Protein AF-A0A8C5R2N0-F1 (afdb_monomer)

Organism: NCBI:txid445787

InterPro domains:
  IPR005844 Alpha-D-phosphohexomutase, alpha/beta/alpha domain I [PF02878] (19-91)
  IPR016055 Alpha-D-phosphohexomutase, alpha/beta/alpha I/II/III [SSF53738] (8-92)
  IPR045244 Phosphoglucomutase [PTHR22573] (6-91)

Nearest PDB structures (foldseek):
  7s0w-assembly1_A  TM=9.872E-01  e=1.830E-05  Homo sapiens
  5vg7-assembly2_B  TM=9.897E-01  e=3.052E-05  Homo sapiens
  5vg7-assembly1_A  TM=9.897E-01  e=3.253E-05  Homo sapiens
  5epc-assembly2_B  TM=9.874E-01  e=3.052E-05  Homo sapiens
  5f9c-assembly1_A  TM=9.881E-01  e=3.697E-05  Homo sapiens

Mean predicted aligned error: 8.43 Å

Sequence (100 aa):
MEVNPIPVITVQTVPYDDQKPGSNGFRKPTAVFESKRNYLQNFIQCVLSSIDLRDRQGCTMVVGSDGRYFSKTAIEIIVQMAAANGVRNRVMRWYLVGGC

Solvent-accessible surface area (backbone atoms only — not comparable to full-atom values): 6432 Å² total; per-residue (Å²): 133,90,78,76,87,79,83,79,79,89,78,91,82,79,90,64,93,83,74,66,66,49,99,85,42,61,67,55,47,62,65,54,56,72,70,39,81,64,47,56,57,52,53,50,50,51,58,58,65,74,47,57,76,73,62,33,64,66,34,70,48,54,59,57,61,90,73,53,91,63,40,63,63,52,50,54,52,50,58,51,53,37,49,67,68,49,31,68,40,85,38,49,72,49,68,70,56,57,52,132

Radius of gyration: 14.05 Å; Cα contacts (8 Å, |Δi|>4): 97; chains: 1; bounding box: 38×38×29 Å

pLDDT: mean 75.35, std 15.38, range [32.22, 92.38]

Secondary s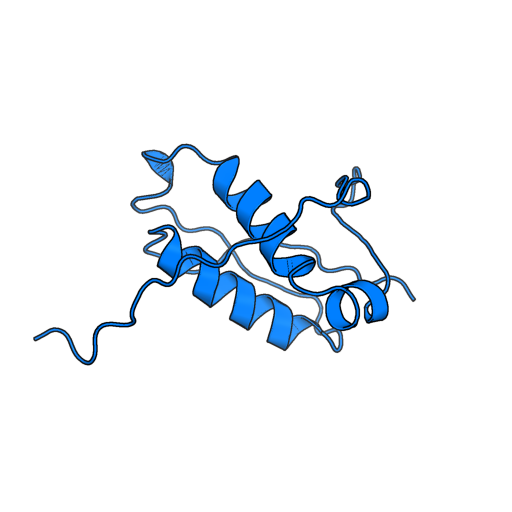tructure (DSSP, 8-state):
---SPPPP--------TT---BTTB----HHHHHHSTTHHHHHHHHHHHTS-HHHHTT-B--------TTHHHHHHHHHHHHHHTT-SB-----------

Foldseek 3Di:
DDDDDDDQDDDDDDDDPQQDADPQGGEDAPCCVVVDPCPLVNSLVVVLVPDDLVCQQADAAAADEPPDPCRVVSLVSNQSVSVSSNRPHDDHYDYHPNDD

Structure (mmCIF, N/CA/C/O backbone):
data_AF-A0A8C5R2N0-F1
#
_entry.id   AF-A0A8C5R2N0-F1
#
loop_
_atom_site.group_PDB
_atom_site.id
_atom_site.type_symbol
_atom_site.label_atom_id
_atom_site.label_alt_id
_atom_site.label_comp_id
_atom_site.label_asym_id
_atom_site.label_entity_id
_atom_site.label_seq_id
_atom_site.pdbx_PDB_ins_code
_atom_site.Cartn_x
_atom_site.Cartn_y
_atom_site.Cartn_z
_atom_site.occupancy
_atom_site.B_iso_or_equiv
_atom_site.auth_seq_id
_atom_site.auth_comp_id
_atom_site.auth_asym_id
_atom_site.auth_atom_id
_atom_site.pdbx_PDB_model_num
ATOM 1 N N . MET A 1 1 ? -18.413 22.036 6.463 1.00 42.50 1 MET A N 1
ATOM 2 C CA . MET A 1 1 ? -18.578 21.967 4.996 1.00 42.50 1 MET A CA 1
ATOM 3 C C . MET A 1 1 ? -17.524 21.002 4.495 1.00 42.50 1 MET A C 1
ATOM 5 O O . MET A 1 1 ? -16.353 21.281 4.722 1.00 42.50 1 MET A O 1
ATOM 9 N N . GLU A 1 2 ? -17.900 19.856 3.929 1.00 57.88 2 GLU A N 1
ATOM 10 C CA . GLU A 1 2 ? -16.904 18.963 3.321 1.00 57.88 2 GLU A CA 1
ATOM 11 C C . GLU A 1 2 ? -16.496 19.517 1.957 1.00 57.88 2 GLU A C 1
ATOM 13 O O . GLU A 1 2 ? -17.335 19.780 1.098 1.00 57.88 2 GLU A O 1
ATOM 18 N N . VAL A 1 3 ? -15.196 19.752 1.793 1.00 63.16 3 VAL A N 1
ATOM 19 C CA . VAL A 1 3 ? -14.614 20.320 0.578 1.00 63.16 3 VAL A CA 1
ATOM 20 C C . VAL A 1 3 ? -14.198 19.164 -0.326 1.00 63.16 3 VAL A C 1
ATOM 22 O O . VAL A 1 3 ? -13.279 18.430 0.021 1.00 63.16 3 VAL A O 1
ATOM 25 N N . ASN A 1 4 ? -14.859 19.033 -1.480 1.00 77.00 4 ASN A N 1
ATOM 26 C CA . ASN A 1 4 ? -14.550 18.087 -2.563 1.00 77.00 4 ASN A CA 1
ATOM 27 C C . ASN A 1 4 ? -14.416 16.610 -2.116 1.00 77.00 4 ASN A C 1
ATOM 29 O O . ASN A 1 4 ? -13.299 16.135 -1.895 1.00 77.00 4 ASN A O 1
ATOM 33 N N . PRO A 1 5 ? -15.526 15.846 -2.022 1.00 79.25 5 PRO A N 1
ATOM 34 C CA . PRO A 1 5 ? -15.462 14.429 -1.673 1.00 79.25 5 PRO A CA 1
ATOM 35 C C . PRO A 1 5 ? -14.665 13.639 -2.721 1.00 79.25 5 PRO A C 1
ATOM 37 O O . PRO A 1 5 ? -14.968 13.674 -3.914 1.00 79.25 5 PRO A O 1
ATOM 40 N N . ILE A 1 6 ? -13.647 12.904 -2.269 1.00 82.81 6 ILE A N 1
ATOM 41 C CA . ILE A 1 6 ? -12.843 12.028 -3.127 1.00 82.81 6 ILE A CA 1
ATOM 42 C C . ILE A 1 6 ? -13.638 10.732 -3.363 1.00 82.81 6 ILE A C 1
ATOM 44 O O . ILE A 1 6 ? -13.946 10.041 -2.389 1.00 82.81 6 ILE A O 1
ATOM 48 N N . PRO A 1 7 ? -13.975 10.368 -4.615 1.00 86.81 7 PRO A N 1
ATOM 49 C CA . PRO A 1 7 ? -14.742 9.160 -4.891 1.00 86.81 7 PRO A CA 1
ATOM 50 C C . PRO A 1 7 ? -13.911 7.899 -4.624 1.00 86.81 7 PRO A C 1
ATOM 52 O O . PRO A 1 7 ? -12.752 7.798 -5.030 1.00 86.81 7 PRO A O 1
ATOM 55 N N . VAL A 1 8 ? -14.527 6.903 -3.984 1.00 87.75 8 VAL A N 1
ATOM 56 C CA . VAL A 1 8 ? -13.937 5.569 -3.810 1.00 87.75 8 VAL A CA 1
ATOM 57 C C . VAL A 1 8 ? -14.255 4.726 -5.044 1.00 87.75 8 VAL A C 1
ATOM 59 O O . VAL A 1 8 ? -15.419 4.511 -5.372 1.00 87.75 8 VAL A O 1
ATOM 62 N N . ILE A 1 9 ? -13.217 4.244 -5.730 1.00 89.81 9 ILE A N 1
ATOM 63 C CA . ILE A 1 9 ? -13.338 3.457 -6.964 1.00 89.81 9 ILE A CA 1
ATOM 64 C C . ILE A 1 9 ? -12.891 2.021 -6.686 1.00 89.81 9 ILE A C 1
ATOM 66 O O . ILE A 1 9 ? -11.784 1.794 -6.200 1.00 89.81 9 ILE A O 1
ATOM 70 N N . THR A 1 10 ? -13.730 1.045 -7.036 1.00 89.62 10 THR A N 1
ATOM 71 C CA . THR A 1 10 ? -13.361 -0.378 -6.987 1.00 89.62 10 THR A CA 1
ATOM 72 C C . THR A 1 10 ? -12.784 -0.796 -8.336 1.00 89.62 10 THR A C 1
ATOM 74 O O . THR A 1 10 ? -13.471 -0.728 -9.352 1.00 89.62 10 THR A O 1
ATOM 77 N N . VAL A 1 11 ? -11.523 -1.231 -8.355 1.00 90.06 11 VAL A N 1
ATOM 78 C CA . VAL A 1 11 ? -10.819 -1.662 -9.572 1.00 90.06 11 VAL A CA 1
ATOM 79 C C . VAL A 1 11 ? -10.682 -3.182 -9.563 1.00 90.06 11 VAL A C 1
ATOM 81 O O . VAL A 1 11 ? -10.131 -3.747 -8.620 1.00 90.06 11 VAL A O 1
ATOM 84 N N . GLN A 1 12 ? -11.162 -3.852 -10.614 1.00 91.25 12 GLN A N 1
ATOM 85 C CA . GLN A 1 12 ? -10.947 -5.292 -10.773 1.00 91.25 12 GLN A CA 1
ATOM 86 C C . GLN A 1 12 ? -9.471 -5.597 -11.056 1.00 91.25 12 GLN A C 1
ATOM 88 O O . GLN A 1 12 ? -8.780 -4.861 -11.764 1.00 91.25 12 GLN A O 1
ATOM 93 N N . THR A 1 13 ? -8.984 -6.694 -10.483 1.00 92.38 13 THR A N 1
ATOM 94 C CA . THR A 1 13 ? -7.574 -7.081 -10.517 1.00 92.38 13 THR A CA 1
ATOM 95 C C . THR A 1 13 ? -7.427 -8.601 -10.456 1.00 92.38 13 THR A C 1
ATOM 97 O O . THR A 1 13 ? -8.357 -9.299 -10.054 1.00 92.38 13 THR A O 1
ATOM 100 N N . VAL A 1 14 ? -6.265 -9.112 -10.859 1.00 89.81 14 VAL A N 1
ATOM 101 C CA . VAL A 1 14 ? -5.944 -10.548 -10.899 1.00 89.81 14 VAL A CA 1
ATOM 102 C C . VAL A 1 14 ? -4.898 -10.844 -9.817 1.00 89.81 14 VAL A C 1
ATOM 104 O O . VAL A 1 14 ? -3.944 -10.071 -9.713 1.00 89.81 14 VAL A O 1
ATOM 107 N N . PRO A 1 15 ? -5.044 -11.901 -8.994 1.00 88.69 15 PRO A N 1
ATOM 108 C CA . PRO A 1 15 ? -4.048 -12.255 -7.981 1.00 88.69 15 PRO A CA 1
ATOM 109 C C . PRO A 1 15 ? -2.694 -12.634 -8.603 1.00 88.69 15 PRO A C 1
ATOM 111 O O . PRO A 1 15 ? -2.616 -13.054 -9.755 1.00 88.69 15 PRO A O 1
ATOM 114 N N . TYR A 1 16 ? -1.624 -12.498 -7.817 1.00 88.62 16 TYR A N 1
ATOM 115 C CA . TYR A 1 16 ? -0.254 -12.833 -8.214 1.00 88.62 16 TYR A CA 1
ATOM 116 C C . TYR A 1 16 ? 0.368 -13.820 -7.218 1.00 88.62 16 TYR A C 1
ATOM 118 O O . TYR A 1 16 ? 0.553 -13.486 -6.048 1.00 88.62 16 TYR A O 1
ATOM 126 N N . ASP A 1 17 ? 0.774 -15.001 -7.687 1.00 87.00 17 ASP A N 1
ATOM 127 C CA . ASP A 1 17 ? 1.305 -16.077 -6.827 1.00 87.00 17 ASP A CA 1
ATOM 128 C C . ASP A 1 17 ? 2.691 -15.779 -6.227 1.00 87.00 17 ASP A C 1
ATOM 130 O O . ASP A 1 17 ? 3.112 -16.393 -5.241 1.00 87.00 17 ASP A O 1
ATOM 134 N N . ASP A 1 18 ? 3.417 -14.821 -6.813 1.00 85.06 18 ASP A N 1
ATOM 135 C CA . ASP A 1 18 ? 4.776 -14.451 -6.420 1.00 85.06 18 ASP A CA 1
ATOM 136 C C . ASP A 1 18 ? 4.837 -13.345 -5.345 1.00 85.06 18 ASP A C 1
ATOM 138 O O . ASP A 1 18 ? 5.933 -12.886 -5.007 1.00 85.06 18 ASP A O 1
ATOM 142 N N . GLN A 1 19 ? 3.685 -12.952 -4.782 1.00 81.88 19 GLN A N 1
ATOM 143 C CA . GLN A 1 19 ? 3.515 -11.912 -3.754 1.00 81.88 19 GLN A CA 1
ATOM 144 C C . GLN A 1 19 ? 3.652 -12.419 -2.305 1.00 81.88 19 GLN A C 1
ATOM 146 O O . GLN A 1 19 ? 2.908 -12.024 -1.408 1.00 81.88 19 GLN A O 1
ATOM 151 N N . LYS A 1 20 ? 4.625 -13.298 -2.046 1.00 80.56 20 LYS A N 1
ATOM 152 C CA . LYS A 1 20 ? 4.880 -13.830 -0.698 1.00 80.56 20 LYS A CA 1
ATOM 153 C C . LYS A 1 20 ? 5.853 -12.916 0.067 1.00 80.56 20 LYS A C 1
ATOM 155 O O . LYS A 1 20 ? 6.977 -12.730 -0.407 1.00 80.56 20 LYS A O 1
ATOM 160 N N . PRO A 1 21 ? 5.472 -12.334 1.222 1.00 78.94 21 PRO A N 1
ATOM 161 C CA . PRO A 1 21 ? 6.404 -11.581 2.056 1.00 78.94 21 PRO A CA 1
ATOM 162 C C . PRO A 1 21 ? 7.442 -12.528 2.674 1.00 78.94 21 PRO A C 1
ATOM 164 O O . PRO A 1 21 ? 7.100 -13.603 3.161 1.00 78.94 21 PRO A O 1
ATOM 167 N N . GLY A 1 22 ? 8.714 -12.127 2.653 1.00 76.69 22 GLY A N 1
ATOM 168 C CA . GLY A 1 22 ? 9.777 -12.819 3.380 1.00 76.69 22 GLY A CA 1
ATOM 169 C C . GLY A 1 22 ? 9.895 -12.322 4.822 1.00 76.69 22 GLY A C 1
ATOM 170 O O . GLY A 1 22 ? 9.244 -11.354 5.220 1.00 76.69 22 GLY A O 1
ATOM 171 N N . SER A 1 23 ? 10.801 -12.930 5.590 1.00 71.31 23 SER A N 1
ATOM 172 C CA . SER A 1 23 ? 11.115 -12.533 6.974 1.00 71.31 23 SER A CA 1
ATOM 173 C C . SER A 1 23 ? 11.514 -11.057 7.120 1.00 71.31 23 SER A C 1
ATOM 175 O O . SER A 1 23 ? 11.196 -10.432 8.125 1.00 71.31 23 SER A O 1
ATOM 177 N N . ASN A 1 24 ? 12.144 -10.477 6.092 1.00 69.75 24 ASN A N 1
ATOM 178 C CA . ASN A 1 24 ? 12.555 -9.068 6.034 1.00 69.75 24 ASN A CA 1
ATOM 179 C C . ASN A 1 24 ? 11.662 -8.212 5.108 1.00 69.75 24 ASN A C 1
ATOM 181 O O . ASN A 1 24 ? 12.149 -7.274 4.460 1.00 69.75 24 ASN A O 1
ATOM 185 N N . GLY A 1 25 ? 10.373 -8.557 5.025 1.00 72.69 25 GLY A N 1
ATOM 186 C CA . GLY A 1 25 ? 9.364 -7.876 4.212 1.0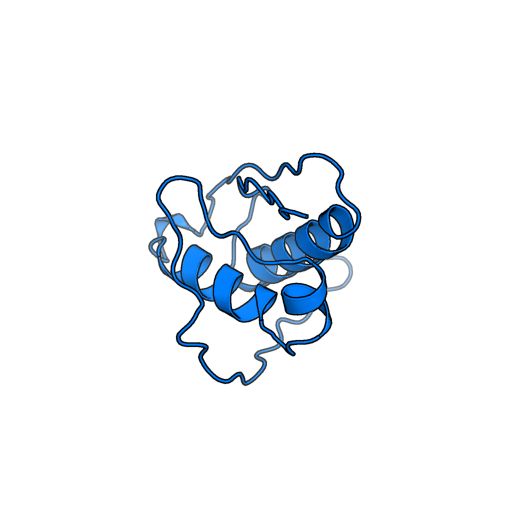0 72.69 25 GLY A CA 1
ATOM 187 C C . GLY A 1 25 ? 9.262 -8.394 2.774 1.00 72.69 25 GLY A C 1
ATOM 188 O O . GLY A 1 25 ? 9.892 -9.380 2.383 1.00 72.69 25 GLY A O 1
ATOM 189 N N . PHE A 1 26 ? 8.436 -7.726 1.97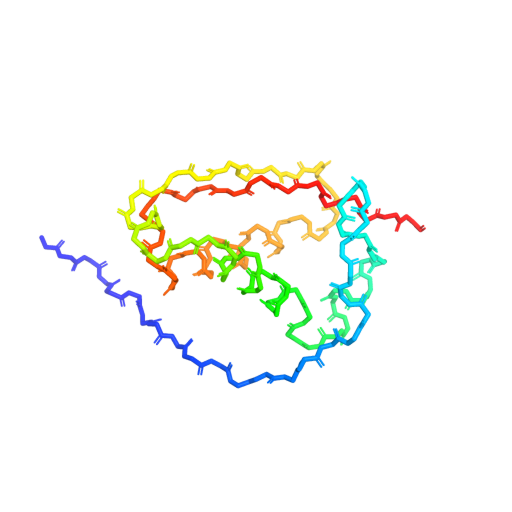0 1.00 78.25 26 PHE A N 1
ATOM 190 C CA . PHE A 1 26 ? 8.242 -8.056 0.560 1.00 78.25 26 PHE A CA 1
ATOM 191 C C . PHE A 1 26 ? 9.228 -7.269 -0.312 1.00 78.25 26 PHE A C 1
ATOM 193 O O . PHE A 1 26 ? 9.190 -6.042 -0.355 1.00 78.25 26 PHE A O 1
ATOM 200 N N . ARG A 1 27 ? 10.136 -7.975 -0.995 1.00 77.31 27 ARG A N 1
ATOM 201 C CA . 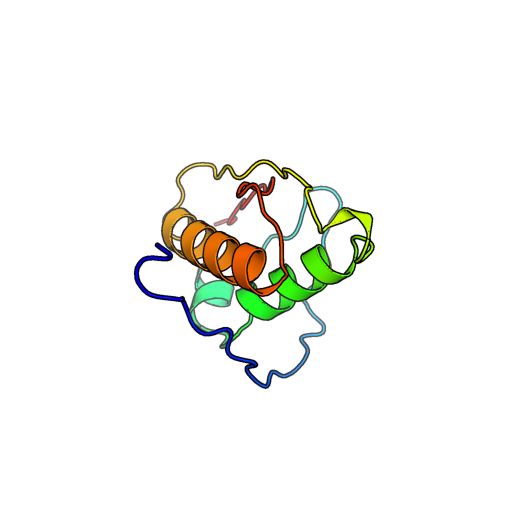ARG A 1 27 ? 11.184 -7.375 -1.833 1.00 77.31 27 ARG A CA 1
ATOM 202 C C . ARG A 1 27 ? 11.111 -7.939 -3.246 1.00 77.31 27 ARG A C 1
ATOM 204 O O . ARG A 1 27 ? 11.113 -9.155 -3.432 1.00 77.31 27 ARG A O 1
ATOM 211 N N . LYS A 1 28 ? 11.063 -7.048 -4.233 1.00 81.88 28 LYS A N 1
ATOM 212 C CA . LYS A 1 28 ? 11.144 -7.337 -5.671 1.00 81.88 28 LYS A CA 1
ATOM 213 C C . LYS A 1 28 ? 11.943 -6.211 -6.347 1.00 81.88 28 LYS A C 1
ATOM 215 O O . LYS A 1 28 ? 12.007 -5.119 -5.775 1.00 81.88 28 LYS A O 1
ATOM 220 N N . PRO A 1 29 ? 12.526 -6.439 -7.536 1.00 82.38 29 PRO A N 1
ATOM 221 C CA . PRO A 1 29 ? 13.133 -5.369 -8.323 1.00 82.38 29 PRO A CA 1
ATOM 222 C C . PRO A 1 29 ? 12.114 -4.267 -8.628 1.00 82.38 29 PRO A C 1
ATOM 224 O O . PRO A 1 29 ? 10.951 -4.566 -8.907 1.00 82.38 29 PRO A O 1
ATOM 227 N N . THR A 1 30 ? 12.547 -3.005 -8.641 1.00 81.56 30 THR A N 1
ATOM 228 C CA . THR A 1 30 ? 11.688 -1.842 -8.940 1.00 81.56 30 THR A CA 1
ATOM 229 C C . THR A 1 30 ? 10.909 -2.010 -10.247 1.00 81.56 30 THR A C 1
ATOM 231 O O . THR A 1 30 ? 9.700 -1.793 -10.283 1.00 81.56 30 THR A O 1
ATOM 234 N N . ALA A 1 31 ? 11.574 -2.533 -11.283 1.00 84.25 31 ALA A N 1
ATOM 235 C CA . ALA A 1 31 ? 10.965 -2.831 -12.575 1.00 84.25 31 ALA A CA 1
ATOM 236 C C . ALA A 1 31 ? 9.738 -3.757 -12.477 1.00 84.25 31 ALA A C 1
ATOM 238 O O . ALA A 1 31 ? 8.838 -3.651 -13.303 1.00 84.25 31 ALA A O 1
ATOM 239 N N . VAL A 1 32 ? 9.644 -4.643 -11.476 1.00 85.69 32 VAL A N 1
ATOM 240 C CA . VAL A 1 32 ? 8.463 -5.504 -11.273 1.00 85.69 32 VAL A CA 1
ATOM 241 C C . VAL A 1 32 ? 7.267 -4.692 -10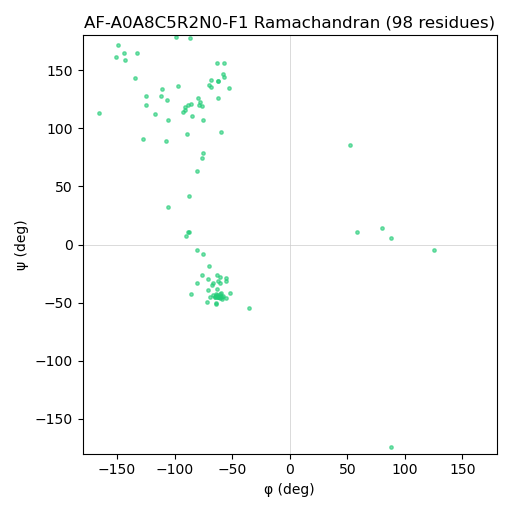.775 1.00 85.69 32 VAL A C 1
ATOM 243 O O . VAL A 1 32 ? 6.153 -4.936 -11.226 1.00 85.69 32 VAL A O 1
ATOM 246 N N . PHE A 1 33 ? 7.483 -3.720 -9.884 1.00 83.44 33 PHE A N 1
ATOM 247 C CA . PHE A 1 33 ? 6.415 -2.854 -9.375 1.00 83.44 33 PHE A CA 1
ATOM 248 C C . PHE A 1 33 ? 5.892 -1.868 -10.428 1.00 83.44 33 PHE A C 1
ATOM 250 O O . PHE A 1 33 ? 4.716 -1.516 -10.385 1.00 83.44 33 PHE A O 1
ATOM 257 N N . GLU A 1 34 ? 6.743 -1.451 -11.369 1.00 81.81 34 GLU A N 1
ATOM 258 C CA . GLU A 1 34 ? 6.378 -0.537 -12.460 1.00 81.81 34 GLU A CA 1
ATOM 259 C C . GLU A 1 34 ? 5.783 -1.267 -13.677 1.00 81.81 34 GLU A C 1
ATOM 261 O O . GLU A 1 34 ? 4.784 -0.816 -14.232 1.00 81.81 34 GLU A O 1
ATOM 266 N N . SER A 1 35 ? 6.351 -2.410 -14.086 1.00 83.88 35 SER A N 1
ATOM 267 C CA . SER A 1 35 ? 5.892 -3.145 -15.280 1.00 83.88 35 SER A CA 1
ATOM 268 C C . SER A 1 35 ? 4.651 -4.010 -15.047 1.00 83.88 35 SER A C 1
ATOM 270 O O . SER A 1 35 ? 3.837 -4.169 -15.960 1.00 83.88 35 SER A O 1
ATOM 272 N N . LYS A 1 36 ? 4.467 -4.584 -13.847 1.00 84.88 36 LYS A N 1
ATOM 273 C CA . LYS A 1 36 ? 3.285 -5.405 -13.550 1.00 84.88 36 LYS A CA 1
ATOM 274 C C . LYS A 1 36 ? 2.120 -4.517 -13.102 1.00 84.88 36 LYS A C 1
ATOM 276 O O . LYS A 1 36 ? 2.103 -3.978 -11.995 1.00 84.88 36 LYS A O 1
ATOM 281 N N . ARG A 1 37 ? 1.094 -4.421 -13.952 1.00 86.44 37 ARG A N 1
ATOM 282 C CA . ARG A 1 37 ? -0.162 -3.712 -13.658 1.00 86.44 37 ARG A CA 1
ATOM 283 C C . ARG A 1 37 ? -0.781 -4.191 -12.336 1.00 86.44 37 ARG A C 1
ATOM 285 O O . ARG A 1 37 ? -0.900 -5.384 -12.103 1.00 86.44 37 ARG A O 1
ATOM 292 N N . ASN A 1 38 ? -1.222 -3.255 -11.497 1.00 88.38 38 ASN A N 1
ATOM 293 C CA . ASN A 1 38 ? -1.852 -3.506 -10.193 1.00 88.38 38 ASN A CA 1
ATOM 294 C C . ASN A 1 38 ? -0.995 -4.297 -9.175 1.00 88.38 38 ASN A C 1
ATOM 296 O O . ASN A 1 38 ? -1.509 -4.705 -8.134 1.00 88.38 38 ASN A O 1
ATOM 300 N N . TYR A 1 39 ? 0.299 -4.524 -9.424 1.00 88.06 39 TYR A N 1
ATOM 301 C CA . TYR A 1 39 ? 1.112 -5.400 -8.577 1.00 88.06 39 TYR A CA 1
ATOM 302 C C . TYR A 1 39 ? 1.256 -4.867 -7.151 1.00 88.06 39 TYR A C 1
ATOM 304 O O . TYR A 1 39 ? 0.961 -5.571 -6.184 1.00 88.06 39 TYR A O 1
ATOM 312 N N . LEU A 1 40 ? 1.648 -3.598 -7.017 1.00 86.38 40 LEU A N 1
ATOM 313 C CA . LEU A 1 40 ? 1.754 -2.944 -5.717 1.00 86.38 40 LEU A CA 1
ATOM 314 C C . LEU A 1 40 ? 0.379 -2.838 -5.035 1.00 86.38 40 LEU A C 1
ATOM 316 O O . LEU A 1 40 ? 0.258 -3.106 -3.842 1.00 86.38 40 LEU A O 1
ATOM 320 N N . GLN A 1 41 ? -0.654 -2.483 -5.802 1.00 89.81 41 GLN A N 1
ATOM 321 C CA . GLN A 1 41 ? -2.018 -2.285 -5.321 1.00 89.81 41 GLN A CA 1
ATOM 322 C C . GLN A 1 41 ? -2.582 -3.567 -4.700 1.00 89.81 41 GLN A C 1
ATOM 324 O O . GLN A 1 41 ? -3.105 -3.528 -3.590 1.00 89.81 41 GLN A O 1
ATOM 329 N N . ASN A 1 42 ? -2.417 -4.712 -5.367 1.00 90.19 42 ASN A N 1
ATOM 330 C CA . ASN A 1 42 ? -2.856 -6.006 -4.844 1.00 90.19 42 ASN A CA 1
ATOM 331 C C . ASN A 1 42 ? -2.185 -6.320 -3.506 1.00 90.19 42 ASN A C 1
ATOM 333 O O . ASN A 1 42 ? -2.871 -6.653 -2.542 1.00 90.19 42 ASN A O 1
ATOM 337 N N . PHE A 1 43 ? -0.864 -6.132 -3.417 1.00 86.56 43 PHE A N 1
ATOM 338 C CA . PHE A 1 43 ? -0.131 -6.384 -2.181 1.00 86.56 43 PHE A CA 1
ATOM 339 C C . PHE A 1 43 ? -0.597 -5.462 -1.041 1.00 86.56 43 PHE A C 1
ATOM 341 O O . PHE A 1 43 ? -0.842 -5.926 0.073 1.00 86.56 43 PHE A O 1
ATOM 348 N N . ILE A 1 44 ? -0.774 -4.163 -1.314 1.00 86.88 44 ILE A N 1
ATOM 349 C CA . ILE A 1 44 ? -1.302 -3.200 -0.334 1.00 86.88 44 ILE A CA 1
ATOM 350 C C . ILE A 1 44 ? -2.708 -3.610 0.113 1.00 86.88 44 ILE A C 1
ATOM 352 O O . ILE A 1 44 ? -2.980 -3.607 1.314 1.00 86.88 44 ILE A O 1
ATOM 356 N N . GLN A 1 45 ? -3.583 -4.011 -0.814 1.00 88.50 45 GLN A N 1
ATOM 357 C CA . GLN A 1 45 ? -4.925 -4.471 -0.468 1.00 88.50 45 GLN A CA 1
ATOM 358 C C . GLN A 1 45 ? -4.880 -5.733 0.394 1.00 88.50 45 GLN A C 1
ATOM 360 O O . GLN A 1 45 ? -5.657 -5.815 1.339 1.00 88.50 45 GLN A O 1
ATOM 365 N N . CYS A 1 46 ? -3.971 -6.681 0.146 1.00 87.38 46 CYS A N 1
ATOM 366 C CA . CYS A 1 46 ? -3.783 -7.853 1.006 1.00 87.38 46 CYS A CA 1
ATOM 367 C C . CYS A 1 46 ? -3.338 -7.466 2.426 1.00 87.38 46 CYS A C 1
ATOM 369 O O . CYS A 1 46 ? -3.919 -7.954 3.394 1.00 87.38 46 CYS A O 1
ATOM 371 N N . VAL A 1 47 ? -2.371 -6.550 2.574 1.00 83.56 47 VAL A N 1
ATOM 372 C CA . VAL A 1 47 ? -1.911 -6.101 3.904 1.00 83.56 47 VAL A CA 1
ATOM 373 C C . VAL A 1 47 ? -2.999 -5.325 4.644 1.00 83.56 47 VAL A C 1
ATOM 375 O O . VAL A 1 47 ? -3.234 -5.593 5.820 1.00 83.56 47 VAL A O 1
ATOM 378 N N . LEU A 1 48 ? -3.717 -4.422 3.969 1.00 81.56 48 LEU A N 1
ATOM 379 C CA . LEU A 1 48 ? -4.886 -3.765 4.558 1.00 81.56 48 LEU A CA 1
ATOM 380 C C . LEU A 1 48 ? -5.949 -4.803 4.940 1.00 81.56 48 LEU A C 1
ATOM 382 O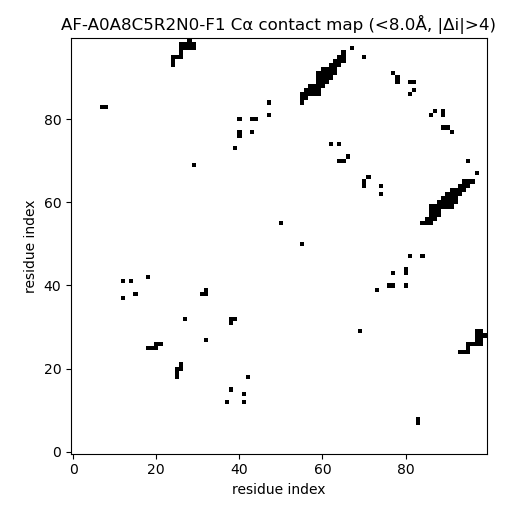 O . LEU A 1 48 ? -6.489 -4.736 6.038 1.00 81.56 48 LEU A O 1
ATOM 386 N N . SER A 1 49 ? -6.193 -5.802 4.084 1.00 84.50 49 SER A N 1
ATOM 387 C CA . SER A 1 49 ? -7.180 -6.864 4.322 1.00 84.50 49 SER A CA 1
ATOM 388 C C . SER A 1 49 ? -6.863 -7.745 5.532 1.00 84.50 49 SER A C 1
ATOM 390 O O . SER A 1 49 ? -7.797 -8.268 6.128 1.00 84.50 49 SER A O 1
ATOM 392 N N . SER A 1 50 ? -5.590 -7.866 5.923 1.00 82.94 50 SER A N 1
ATOM 393 C CA . SER A 1 50 ? -5.159 -8.639 7.099 1.00 82.94 50 SER A CA 1
ATOM 394 C C . SER A 1 50 ? -5.429 -7.971 8.458 1.00 82.94 50 SER A C 1
ATOM 396 O O . SER A 1 50 ? -5.251 -8.610 9.488 1.00 82.94 50 SER A O 1
ATOM 398 N N . ILE A 1 51 ? -5.862 -6.705 8.474 1.00 77.81 51 ILE A N 1
ATOM 399 C CA . ILE A 1 51 ? -6.276 -5.985 9.689 1.00 77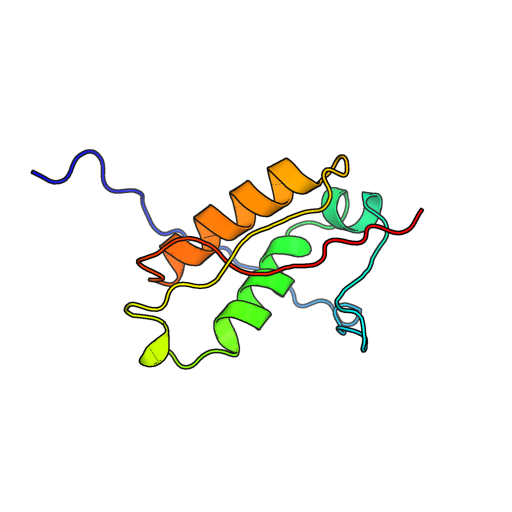.81 51 ILE A CA 1
ATOM 400 C C . ILE A 1 51 ? -7.798 -6.057 9.793 1.00 77.81 51 ILE A C 1
ATOM 402 O O . ILE A 1 51 ? -8.479 -5.814 8.795 1.00 77.81 51 ILE A O 1
ATOM 406 N N . ASP A 1 52 ? -8.365 -6.315 10.968 1.00 76.50 52 ASP A N 1
ATOM 407 C CA . ASP A 1 52 ? -9.819 -6.392 11.110 1.00 76.50 52 ASP A CA 1
ATOM 408 C C . ASP A 1 52 ? -10.529 -5.067 10.788 1.00 76.50 52 ASP A C 1
ATOM 410 O O . ASP A 1 52 ? -10.077 -3.971 11.124 1.00 76.50 52 ASP A O 1
ATOM 414 N N . LEU A 1 53 ? -11.684 -5.162 10.117 1.00 70.88 53 LEU A N 1
ATOM 415 C CA . LEU A 1 53 ? -12.447 -3.998 9.637 1.00 70.88 53 LEU A CA 1
ATOM 416 C C . LEU A 1 53 ? -12.894 -3.057 10.766 1.00 70.88 53 LEU A C 1
ATOM 418 O O . LEU A 1 53 ? -13.063 -1.862 10.526 1.00 70.88 53 LEU A O 1
ATOM 422 N N . ARG A 1 54 ? -13.082 -3.589 11.981 1.00 67.94 54 ARG A N 1
ATOM 423 C CA . ARG A 1 54 ? -13.416 -2.802 13.178 1.00 67.94 54 ARG A CA 1
ATOM 424 C C . ARG A 1 54 ? -12.231 -1.947 13.620 1.00 67.94 54 ARG A C 1
ATOM 426 O O . ARG A 1 54 ? -12.402 -0.753 13.840 1.00 67.94 54 ARG A O 1
ATOM 433 N N . ASP A 1 55 ? -11.037 -2.529 13.641 1.00 67.25 55 ASP A N 1
ATOM 434 C CA . ASP A 1 55 ? -9.823 -1.856 14.107 1.00 67.25 55 ASP A CA 1
ATOM 435 C C . ASP A 1 55 ? -9.281 -0.854 13.079 1.00 67.25 55 ASP A C 1
ATOM 437 O O . ASP A 1 55 ? -8.673 0.148 13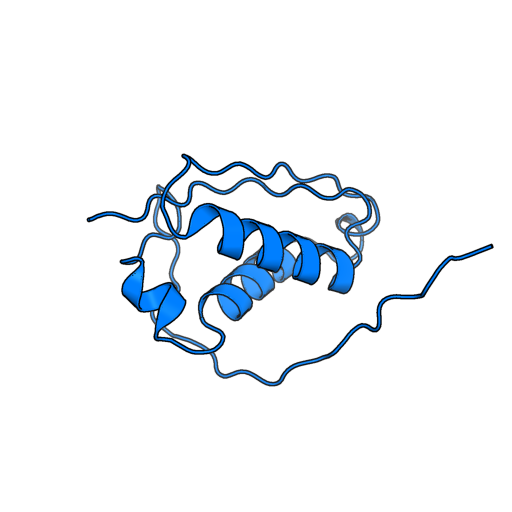.453 1.00 67.25 55 ASP A O 1
ATOM 441 N N . ARG A 1 56 ? -9.556 -1.048 11.777 1.00 65.19 56 ARG A N 1
ATOM 442 C CA . ARG A 1 56 ? -9.210 -0.063 10.730 1.00 65.19 56 ARG A CA 1
ATOM 443 C C . ARG A 1 56 ? -9.889 1.296 10.924 1.00 65.19 56 ARG A C 1
ATOM 445 O O . ARG A 1 56 ? -9.286 2.315 10.577 1.00 65.19 56 ARG A O 1
ATOM 452 N N . GLN A 1 57 ? -11.109 1.343 11.470 1.00 65.50 57 GLN A N 1
ATOM 453 C CA . GLN A 1 57 ? -11.890 2.580 11.615 1.00 65.50 57 GLN A CA 1
ATOM 454 C C . GLN A 1 57 ? -11.383 3.459 12.770 1.00 65.50 57 GLN A C 1
ATOM 456 O O . GLN A 1 57 ? -12.002 3.576 13.822 1.00 65.50 57 GLN A O 1
ATOM 461 N N . GLY A 1 58 ? -10.247 4.121 12.546 1.00 63.47 58 GLY A N 1
ATOM 462 C CA . GLY A 1 58 ? -9.566 4.952 13.544 1.00 63.47 58 GLY A CA 1
ATOM 463 C C . GLY A 1 58 ? -8.106 4.567 13.780 1.00 63.47 58 GLY A C 1
ATOM 464 O O . GLY A 1 58 ? -7.404 5.287 14.487 1.00 63.47 58 GLY A O 1
ATOM 465 N N . CYS A 1 59 ? -7.622 3.485 13.159 1.00 63.72 59 CYS A N 1
ATOM 466 C CA . CYS A 1 59 ? -6.209 3.127 13.213 1.00 63.72 59 CYS A CA 1
ATOM 467 C C . CYS A 1 59 ? -5.316 4.255 12.668 1.00 63.72 59 CYS A C 1
ATOM 469 O O . CYS A 1 59 ? -5.667 4.956 11.715 1.00 63.72 59 CYS A O 1
ATOM 471 N N . THR A 1 60 ? -4.129 4.370 13.262 1.00 68.81 60 THR A N 1
ATOM 472 C CA . THR A 1 60 ? -2.991 5.128 12.734 1.00 68.81 60 THR A CA 1
ATOM 473 C C . THR A 1 60 ? -1.863 4.131 12.483 1.00 68.81 60 THR A C 1
ATOM 475 O O . THR A 1 60 ? -1.334 3.562 13.435 1.00 68.81 60 THR A O 1
ATOM 478 N N . MET A 1 61 ? -1.490 3.890 11.226 1.00 69.94 61 MET A N 1
ATOM 479 C CA . MET A 1 61 ? -0.315 3.066 10.878 1.00 69.94 61 MET A CA 1
ATOM 480 C C . MET A 1 61 ? 0.880 4.046 10.574 1.00 69.94 61 MET A C 1
ATOM 482 O O . MET A 1 61 ? 0.672 5.248 10.688 1.00 69.94 61 MET A O 1
ATOM 486 N N . VAL A 1 62 ? 2.141 3.656 10.249 1.00 73.38 62 VAL A N 1
ATOM 487 C CA . VAL A 1 62 ? 3.314 4.619 10.173 1.00 73.38 62 VAL A CA 1
ATOM 488 C C . VAL A 1 62 ? 4.177 4.625 8.856 1.00 73.38 62 VAL A C 1
ATOM 490 O O . VAL A 1 62 ? 5.142 3.879 8.818 1.00 73.38 62 VAL A O 1
ATOM 493 N N . VAL A 1 63 ? 3.941 5.420 7.777 1.00 76.50 63 VAL A N 1
ATOM 494 C CA . VAL A 1 63 ? 4.658 5.262 6.470 1.00 76.50 63 VAL A CA 1
ATOM 495 C C . VAL A 1 63 ? 6.036 5.888 6.531 1.00 76.50 63 VAL A C 1
ATOM 497 O O . VAL A 1 63 ? 6.177 7.079 6.782 1.00 76.50 63 VAL A O 1
ATOM 500 N N . GLY A 1 64 ? 7.031 5.078 6.190 1.00 73.75 64 GLY A N 1
ATOM 501 C CA . GLY A 1 64 ? 8.348 5.527 5.782 1.00 73.75 64 GLY A CA 1
ATOM 502 C C . GLY A 1 64 ? 8.780 4.790 4.520 1.00 73.75 64 GLY A C 1
ATOM 503 O O . GLY A 1 64 ? 8.215 3.759 4.158 1.00 73.75 64 GLY A O 1
ATOM 504 N N . SER A 1 65 ? 9.802 5.328 3.872 1.00 78.19 65 SER A N 1
ATOM 505 C CA . SER A 1 65 ? 10.626 4.622 2.896 1.00 78.19 65 SER A CA 1
ATOM 506 C C . SER A 1 65 ? 12.065 5.110 3.053 1.00 78.19 65 SER A C 1
ATOM 508 O O . SER A 1 65 ? 12.300 6.146 3.673 1.00 78.19 65 SER A O 1
ATOM 510 N N . ASP A 1 66 ? 13.028 4.389 2.490 1.00 78.75 66 ASP A N 1
ATOM 511 C CA . ASP A 1 66 ? 14.457 4.716 2.561 1.00 78.75 66 ASP A CA 1
ATOM 512 C C . ASP A 1 66 ? 14.932 5.673 1.447 1.00 78.75 66 ASP A C 1
ATOM 514 O O . ASP A 1 66 ? 16.128 5.889 1.278 1.00 78.75 66 ASP A O 1
ATOM 518 N N . GLY A 1 67 ? 14.001 6.268 0.693 1.00 75.50 67 GLY A N 1
ATOM 519 C CA . GLY A 1 67 ? 14.288 7.303 -0.307 1.00 75.50 67 GLY A CA 1
ATOM 520 C C . GLY A 1 67 ? 14.630 6.791 -1.712 1.00 75.50 67 GLY A C 1
ATOM 521 O O . GLY A 1 67 ? 14.947 7.598 -2.581 1.00 75.50 67 GLY A O 1
ATOM 522 N N . ARG A 1 68 ? 14.531 5.479 -1.979 1.00 79.50 68 ARG A N 1
ATOM 523 C CA . ARG A 1 68 ? 14.703 4.902 -3.333 1.00 79.50 68 ARG A CA 1
ATOM 524 C C . ARG A 1 68 ? 13.741 5.501 -4.362 1.00 79.50 68 ARG A C 1
ATOM 526 O O . ARG A 1 68 ? 12.633 5.890 -4.003 1.00 79.50 68 ARG A O 1
ATOM 533 N N . TYR A 1 69 ? 14.123 5.440 -5.639 1.00 80.44 69 TYR A N 1
ATOM 534 C CA . TYR A 1 69 ? 13.385 5.930 -6.818 1.00 80.44 69 TYR A CA 1
ATOM 535 C C . TYR A 1 69 ? 11.850 5.775 -6.741 1.00 80.44 69 TYR A C 1
ATOM 537 O O . TYR A 1 69 ? 11.120 6.760 -6.806 1.00 80.44 69 TYR A O 1
ATOM 545 N N . PHE A 1 70 ? 11.358 4.556 -6.500 1.00 82.25 70 PHE A N 1
ATOM 546 C CA . PHE A 1 70 ? 9.923 4.237 -6.484 1.00 82.25 70 PHE A CA 1
ATOM 547 C C . PHE A 1 70 ? 9.190 4.605 -5.176 1.00 82.25 70 PHE A C 1
ATOM 549 O O . PHE A 1 70 ? 7.969 4.488 -5.081 1.00 82.25 70 PHE A O 1
ATOM 556 N N . SER A 1 71 ? 9.911 5.073 -4.149 1.00 81.88 71 SER A N 1
ATOM 557 C CA . SER A 1 71 ? 9.354 5.353 -2.815 1.00 81.88 71 SER A CA 1
ATOM 558 C C . SER A 1 71 ? 8.181 6.321 -2.859 1.00 81.88 71 SER A C 1
ATOM 560 O O . SER A 1 71 ? 7.165 6.080 -2.216 1.00 81.88 71 SER A O 1
ATOM 562 N N . LYS A 1 72 ? 8.313 7.420 -3.612 1.00 83.75 72 LYS A N 1
ATOM 563 C CA . LYS A 1 72 ? 7.299 8.478 -3.651 1.00 83.75 72 LYS A CA 1
ATOM 564 C C . LYS A 1 72 ? 5.983 7.952 -4.232 1.00 83.75 72 LYS A C 1
ATOM 566 O O . LYS A 1 72 ? 4.944 8.062 -3.588 1.00 83.75 72 LYS A O 1
ATOM 571 N N . THR A 1 73 ? 6.060 7.292 -5.385 1.00 85.44 73 THR A N 1
ATOM 572 C CA . THR A 1 73 ? 4.927 6.649 -6.063 1.00 85.44 73 THR A CA 1
ATOM 573 C C . THR A 1 73 ? 4.278 5.577 -5.187 1.00 85.44 73 THR A C 1
ATOM 575 O O . THR A 1 73 ? 3.053 5.520 -5.084 1.00 85.44 73 THR A O 1
ATOM 578 N N . ALA A 1 74 ? 5.077 4.762 -4.490 1.00 84.69 74 ALA A N 1
ATOM 579 C CA . ALA A 1 74 ? 4.552 3.764 -3.564 1.00 84.69 74 ALA A CA 1
ATOM 580 C C . ALA A 1 74 ? 3.785 4.398 -2.391 1.00 84.69 74 ALA A C 1
ATOM 582 O O . ALA A 1 74 ? 2.683 3.952 -2.071 1.00 84.69 74 ALA A O 1
ATOM 583 N N . ILE A 1 75 ? 4.328 5.457 -1.780 1.00 85.50 75 ILE A N 1
ATOM 584 C CA . ILE A 1 75 ? 3.679 6.190 -0.682 1.00 85.50 75 ILE A CA 1
ATOM 585 C C . ILE A 1 75 ? 2.352 6.803 -1.152 1.00 85.50 75 ILE A C 1
ATOM 587 O O . ILE A 1 75 ? 1.347 6.659 -0.459 1.00 85.50 75 ILE A O 1
ATOM 591 N N . GLU A 1 76 ? 2.319 7.430 -2.331 1.00 87.12 76 GLU A N 1
ATOM 592 C CA . GLU A 1 76 ? 1.098 8.010 -2.911 1.00 87.12 76 GLU A CA 1
ATOM 593 C C . GLU A 1 76 ? -0.005 6.950 -3.097 1.00 87.12 76 GLU A C 1
ATOM 595 O O . GLU A 1 76 ? -1.142 7.166 -2.668 1.00 87.12 76 GLU A O 1
ATOM 600 N N . ILE A 1 77 ? 0.334 5.771 -3.634 1.00 87.94 77 ILE A N 1
ATOM 601 C CA . ILE A 1 77 ? -0.610 4.652 -3.803 1.00 87.94 77 ILE A CA 1
ATOM 602 C C . ILE A 1 77 ? -1.097 4.127 -2.441 1.00 87.94 77 ILE A C 1
ATOM 604 O O . ILE A 1 77 ? -2.302 3.957 -2.248 1.00 87.94 77 ILE A O 1
ATOM 608 N N . ILE A 1 78 ? -0.201 3.924 -1.465 1.00 86.75 78 ILE A N 1
ATOM 609 C CA . ILE A 1 78 ? -0.568 3.497 -0.099 1.00 86.75 78 ILE A CA 1
ATOM 610 C C . ILE A 1 78 ? -1.548 4.497 0.535 1.00 86.75 78 ILE A C 1
ATOM 612 O O . ILE A 1 78 ? -2.558 4.097 1.111 1.00 86.75 78 ILE A O 1
ATOM 616 N N . VAL A 1 79 ? -1.285 5.799 0.400 1.00 85.06 79 VAL A N 1
ATOM 617 C CA . VAL A 1 79 ? -2.095 6.893 0.964 1.00 85.06 79 VAL A CA 1
ATOM 618 C C . VAL A 1 79 ? -3.487 6.987 0.327 1.00 85.06 79 VAL A C 1
ATOM 620 O O . VAL A 1 79 ? -4.448 7.335 1.024 1.00 85.06 79 VAL A O 1
ATOM 623 N N . GLN A 1 80 ? -3.618 6.662 -0.963 1.00 87.25 80 GLN A N 1
ATOM 624 C CA . GLN A 1 80 ? -4.908 6.554 -1.655 1.00 87.25 80 GLN A CA 1
ATOM 625 C C . GLN A 1 80 ? -5.684 5.308 -1.202 1.00 87.25 80 GLN A C 1
ATOM 627 O O . GLN A 1 80 ? -6.844 5.414 -0.801 1.00 87.25 80 GLN A O 1
ATOM 632 N N . MET A 1 81 ? -5.040 4.137 -1.188 1.00 87.06 81 MET A N 1
ATOM 633 C CA . MET A 1 81 ? -5.687 2.873 -0.813 1.00 87.06 81 MET A CA 1
ATOM 634 C C . MET A 1 81 ? -6.077 2.811 0.667 1.00 87.06 81 MET A C 1
ATOM 636 O O . MET A 1 81 ? -7.125 2.257 0.997 1.00 87.06 81 MET A O 1
ATOM 640 N N . ALA A 1 82 ? -5.287 3.413 1.560 1.00 83.00 82 ALA A N 1
ATOM 641 C CA . ALA A 1 82 ? -5.621 3.531 2.978 1.00 83.00 82 ALA A CA 1
ATOM 642 C C . ALA A 1 82 ? -6.886 4.381 3.194 1.00 83.00 82 ALA A C 1
ATOM 644 O O . ALA A 1 82 ? -7.775 3.971 3.940 1.00 83.00 82 ALA A O 1
ATOM 645 N N . ALA A 1 83 ? -7.013 5.515 2.490 1.00 83.06 83 ALA A N 1
ATOM 646 C CA . ALA A 1 83 ? -8.221 6.341 2.536 1.00 83.06 83 ALA A CA 1
ATOM 647 C C . ALA A 1 83 ? -9.448 5.597 1.983 1.00 83.06 83 ALA A C 1
ATOM 649 O O . ALA A 1 83 ? -10.499 5.599 2.619 1.00 83.06 83 ALA A O 1
ATOM 650 N N . ALA A 1 84 ? -9.300 4.898 0.852 1.00 84.38 84 ALA A N 1
ATOM 651 C CA . ALA A 1 84 ? -10.366 4.087 0.260 1.00 84.38 84 ALA A CA 1
ATOM 652 C C . ALA A 1 84 ? -10.834 2.931 1.172 1.00 84.38 84 ALA A C 1
ATOM 654 O O . ALA A 1 84 ? -12.009 2.577 1.157 1.00 84.38 84 ALA A O 1
ATOM 655 N N . ASN A 1 85 ? -9.941 2.371 1.997 1.00 80.25 85 ASN A N 1
ATOM 656 C CA . ASN A 1 85 ? -10.253 1.326 2.983 1.00 80.25 85 ASN A 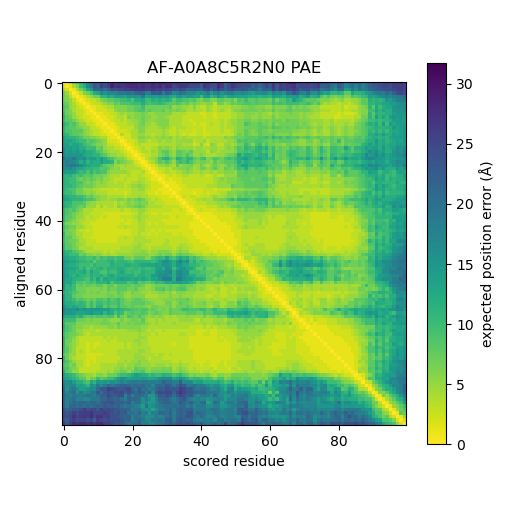CA 1
ATOM 657 C C . ASN A 1 85 ? -10.688 1.875 4.365 1.00 80.25 85 ASN A C 1
ATOM 659 O O . ASN A 1 85 ? -10.769 1.105 5.323 1.00 80.25 85 ASN A O 1
ATOM 663 N N . GLY A 1 86 ? -10.958 3.180 4.499 1.00 71.62 86 GLY A N 1
ATOM 664 C CA . GLY A 1 86 ? -11.501 3.777 5.728 1.00 71.62 86 GLY A CA 1
ATOM 665 C C . GLY A 1 86 ? -10.487 4.062 6.846 1.00 71.62 86 GLY A C 1
ATOM 666 O O . GLY A 1 86 ? -10.891 4.334 7.978 1.00 71.62 86 GLY A O 1
ATOM 667 N N . VAL A 1 87 ? -9.180 4.033 6.561 1.00 65.69 87 VAL A N 1
ATOM 668 C CA . VAL A 1 87 ? -8.137 4.384 7.540 1.00 65.69 87 VAL A CA 1
ATOM 669 C C . VAL A 1 87 ? -8.101 5.906 7.721 1.00 65.69 87 VAL A C 1
ATOM 671 O O . VAL A 1 87 ? -7.635 6.636 6.844 1.00 65.69 87 VAL A O 1
ATOM 674 N N . ARG A 1 88 ? -8.596 6.393 8.869 1.00 56.62 88 ARG A N 1
ATOM 675 C CA . ARG A 1 88 ? -8.697 7.836 9.170 1.00 56.62 88 ARG A CA 1
ATOM 676 C C . ARG A 1 88 ? -7.340 8.534 9.276 1.00 56.62 88 ARG A C 1
ATOM 678 O O . ARG A 1 88 ? -7.172 9.605 8.698 1.00 56.62 88 ARG A O 1
ATOM 685 N N . ASN A 1 89 ? -6.378 7.938 9.981 1.00 54.47 89 ASN A N 1
ATOM 686 C CA . ASN A 1 89 ? -5.085 8.569 10.234 1.00 54.47 89 ASN A CA 1
ATOM 687 C C . ASN A 1 89 ? -4.001 7.930 9.370 1.00 54.47 89 ASN A C 1
ATOM 689 O O . ASN A 1 89 ? -3.580 6.788 9.569 1.00 54.47 89 ASN A O 1
ATOM 693 N N . ARG A 1 90 ? -3.574 8.691 8.361 1.00 49.50 90 ARG A N 1
ATOM 694 C CA . ARG A 1 90 ? -2.769 8.177 7.259 1.00 49.50 90 ARG A CA 1
ATOM 695 C C . ARG A 1 90 ? -1.294 8.236 7.535 1.00 49.50 90 ARG A C 1
ATOM 697 O O . ARG A 1 90 ? -0.607 9.189 7.184 1.00 49.50 90 ARG A O 1
ATOM 704 N N . VAL A 1 91 ? -0.822 7.106 8.008 1.00 50.53 91 VAL A N 1
ATOM 705 C CA . VAL A 1 91 ? 0.503 6.622 7.687 1.00 50.53 91 VAL A CA 1
ATOM 706 C C . VAL A 1 91 ? 0.441 5.050 7.706 1.00 50.53 91 VAL A C 1
ATOM 708 O O . VAL A 1 91 ? -0.628 4.546 8.022 1.00 50.53 91 VAL A O 1
ATOM 711 N N . MET A 1 92 ? 1.456 4.248 7.294 1.00 44.19 92 MET A N 1
ATOM 712 C CA . MET A 1 92 ? 1.529 2.748 7.233 1.00 44.19 92 MET A CA 1
ATOM 713 C C . MET A 1 92 ? 2.975 2.168 7.047 1.00 44.19 92 MET A C 1
ATOM 715 O O . MET A 1 92 ? 3.570 2.394 6.000 1.00 44.19 92 MET A O 1
ATOM 719 N N . ARG A 1 93 ? 3.580 1.439 8.025 1.00 34.91 93 ARG A N 1
ATOM 720 C CA . ARG A 1 93 ? 5.051 1.136 8.040 1.00 34.91 93 ARG A CA 1
ATOM 721 C C . ARG A 1 93 ? 5.479 0.046 7.073 1.00 34.91 93 ARG A C 1
ATOM 723 O O . ARG A 1 93 ? 5.111 -1.113 7.226 1.00 34.91 93 ARG A O 1
ATOM 730 N N . TRP A 1 94 ? 6.355 0.427 6.148 1.00 45.34 94 TRP A N 1
ATOM 731 C CA . TRP A 1 94 ? 6.915 -0.446 5.129 1.00 45.34 94 TRP A CA 1
ATOM 732 C C . TRP A 1 94 ? 8.428 -0.242 5.016 1.00 45.34 94 TRP A C 1
ATOM 734 O O . TRP A 1 94 ? 8.927 0.873 5.134 1.00 45.34 94 TRP A O 1
ATOM 744 N N . TYR A 1 95 ? 9.160 -1.327 4.771 1.00 37.38 95 TYR A N 1
ATOM 745 C CA . TYR A 1 95 ? 10.567 -1.280 4.374 1.00 37.38 95 TYR A CA 1
ATOM 746 C C . TYR A 1 95 ? 10.645 -1.658 2.899 1.00 37.38 95 TYR A C 1
ATOM 748 O O . TYR A 1 95 ? 10.776 -2.838 2.568 1.00 37.38 95 TYR A O 1
ATOM 756 N N . LEU A 1 96 ? 10.541 -0.662 2.010 1.00 40.66 96 LEU A N 1
ATOM 757 C CA . LEU A 1 96 ? 10.595 -0.874 0.560 1.00 40.66 96 LEU A CA 1
ATOM 758 C C . LEU A 1 96 ? 12.043 -1.017 0.102 1.00 40.66 96 LEU A C 1
ATOM 760 O O . LEU A 1 96 ? 12.569 -0.214 -0.661 1.00 40.66 96 LEU A O 1
ATOM 764 N N . VAL A 1 97 ? 12.697 -2.074 0.590 1.00 37.47 97 VAL A N 1
ATOM 765 C CA . VAL A 1 97 ? 14.047 -2.436 0.165 1.00 37.47 97 VAL A CA 1
ATOM 766 C C . VAL A 1 97 ? 13.951 -3.065 -1.220 1.00 37.47 97 VAL A C 1
ATOM 768 O O . VAL A 1 97 ? 13.992 -4.287 -1.383 1.00 37.47 97 VAL A O 1
ATOM 771 N N . GLY A 1 98 ? 13.810 -2.194 -2.219 1.00 35.66 98 GLY A N 1
ATOM 772 C CA . GLY A 1 98 ? 14.137 -2.499 -3.601 1.00 35.66 98 GLY A CA 1
ATOM 773 C C . GLY A 1 98 ? 15.613 -2.861 -3.652 1.00 35.66 98 GLY A C 1
ATOM 774 O O . GLY A 1 98 ? 16.474 -1.978 -3.631 1.00 35.66 98 GLY A O 1
ATOM 775 N N . GLY A 1 99 ? 15.889 -4.165 -3.628 1.00 32.22 99 GLY A N 1
ATOM 776 C CA . GLY A 1 99 ? 17.204 -4.693 -3.952 1.00 32.22 99 GLY A CA 1
ATOM 777 C C . GLY A 1 99 ? 17.535 -4.348 -5.399 1.00 32.22 99 GLY A C 1
ATOM 778 O O . GLY A 1 99 ? 16.640 -4.371 -6.250 1.00 32.22 99 GLY A O 1
ATOM 779 N N . CYS A 1 100 ? 18.797 -3.992 -5.624 1.00 33.06 100 CYS A N 1
ATOM 780 C CA . CYS A 1 100 ? 19.388 -3.957 -6.956 1.00 33.06 100 CYS A CA 1
ATOM 781 C C . CYS A 1 100 ? 19.326 -5.352 -7.596 1.00 33.06 100 CYS A C 1
ATOM 783 O O . CYS A 1 100 ? 19.452 -6.337 -6.830 1.00 33.06 100 CYS A O 1
#